Protein AF-A0A8T3LW07-F1 (afdb_monomer_lite)

Structure (mmCIF, N/CA/C/O backbone):
data_AF-A0A8T3LW07-F1
#
_entry.id   AF-A0A8T3LW07-F1
#
loop_
_atom_site.group_PDB
_atom_site.id
_atom_site.type_symbol
_atom_site.label_atom_id
_atom_site.label_alt_id
_atom_site.label_comp_id
_atom_site.label_asym_id
_atom_site.label_entity_id
_atom_site.label_seq_id
_atom_site.pdbx_PDB_ins_code
_atom_site.Cartn_x
_atom_site.Cartn_y
_atom_site.Cartn_z
_atom_site.occupancy
_atom_site.B_iso_or_equiv
_atom_site.auth_seq_id
_atom_site.auth_comp_id
_atom_site.auth_asym_id
_atom_site.auth_atom_id
_atom_site.pdbx_PDB_model_num
ATOM 1 N N . MET A 1 1 ? -45.240 38.304 49.771 1.00 60.75 1 MET A N 1
ATOM 2 C CA . MET A 1 1 ? -44.061 37.416 49.698 1.00 60.75 1 MET A CA 1
ATOM 3 C C . MET A 1 1 ? -44.540 35.996 49.935 1.00 60.75 1 MET A C 1
ATOM 5 O O . MET A 1 1 ? -44.873 35.655 51.060 1.00 60.75 1 MET A O 1
ATOM 9 N N . THR A 1 2 ? -44.695 35.206 48.877 1.00 63.31 2 THR A N 1
ATOM 10 C CA . THR A 1 2 ? -45.031 33.781 48.984 1.00 63.31 2 THR A CA 1
ATOM 11 C C . THR A 1 2 ? -43.765 33.012 49.333 1.00 63.31 2 THR A C 1
ATOM 13 O O . THR A 1 2 ? -42.824 32.961 48.547 1.00 63.31 2 THR A O 1
ATOM 16 N N . ILE A 1 3 ? -43.721 32.472 50.549 1.00 69.00 3 ILE A N 1
ATOM 17 C CA . ILE A 1 3 ? -42.636 31.612 51.020 1.00 69.00 3 ILE A CA 1
ATOM 18 C C . ILE A 1 3 ? -42.817 30.258 50.333 1.00 69.00 3 ILE A C 1
ATOM 20 O O . ILE A 1 3 ? -43.775 29.540 50.613 1.00 69.00 3 ILE A O 1
ATOM 24 N N . HIS A 1 4 ? -41.924 29.930 49.402 1.00 73.69 4 HIS A N 1
ATOM 25 C CA . HIS A 1 4 ? -41.874 28.600 48.805 1.00 73.69 4 HIS A CA 1
ATOM 26 C C . HIS A 1 4 ? -41.314 27.620 49.838 1.00 73.69 4 HIS A C 1
ATOM 28 O O . HIS A 1 4 ? -40.263 27.865 50.432 1.00 73.69 4 HIS A O 1
ATOM 34 N N . THR A 1 5 ? -42.027 26.523 50.084 1.00 75.06 5 THR A N 1
ATOM 35 C CA . THR A 1 5 ? -41.548 25.446 50.952 1.00 75.06 5 THR A CA 1
ATOM 36 C C . THR A 1 5 ? -40.261 24.846 50.377 1.00 75.06 5 THR A C 1
ATOM 38 O O . THR A 1 5 ? -40.187 24.606 49.169 1.00 75.06 5 THR A O 1
ATOM 41 N N . PRO A 1 6 ? -39.233 24.600 51.210 1.00 78.00 6 PRO A N 1
ATOM 42 C CA . PRO A 1 6 ? -37.981 24.031 50.737 1.00 78.00 6 PRO A CA 1
ATOM 43 C C . PRO A 1 6 ? -38.217 22.615 50.206 1.00 78.00 6 PRO A C 1
ATOM 45 O O . PRO A 1 6 ? -38.867 21.789 50.850 1.00 78.00 6 PRO A O 1
ATOM 48 N N . ILE A 1 7 ? -37.681 22.336 49.018 1.00 77.06 7 ILE A N 1
ATOM 49 C CA . ILE A 1 7 ? -37.699 21.002 48.419 1.00 77.06 7 ILE A CA 1
ATOM 50 C C . ILE A 1 7 ? -36.794 20.105 49.269 1.00 77.06 7 ILE A C 1
ATOM 52 O O . ILE A 1 7 ? -35.572 20.212 49.220 1.00 77.06 7 ILE A O 1
ATOM 56 N N . GLY A 1 8 ? -37.395 19.231 50.075 1.00 76.25 8 GLY A N 1
ATOM 57 C CA . GLY A 1 8 ? -36.673 18.203 50.818 1.00 76.25 8 GLY A CA 1
ATOM 58 C C . GLY A 1 8 ? -36.427 16.975 49.944 1.00 76.25 8 GLY A C 1
ATOM 59 O O . GLY A 1 8 ? -37.366 16.420 49.370 1.00 76.25 8 GLY A O 1
ATOM 60 N N . THR A 1 9 ? -35.184 16.510 49.855 1.00 78.75 9 THR A N 1
ATOM 61 C CA . THR A 1 9 ? -34.871 15.218 49.236 1.00 78.75 9 THR A CA 1
ATOM 62 C C . THR A 1 9 ? -35.218 14.099 50.220 1.00 78.75 9 THR A C 1
ATOM 64 O O . THR A 1 9 ? -34.744 14.063 51.354 1.00 78.75 9 THR A O 1
ATOM 67 N N . ARG A 1 10 ? -36.093 13.166 49.822 1.00 74.44 10 ARG A N 1
ATOM 68 C CA . ARG A 1 10 ? -36.322 11.950 50.617 1.00 74.44 10 ARG A CA 1
ATOM 69 C C . ARG A 1 10 ? -35.083 11.069 50.520 1.00 74.44 10 ARG A C 1
ATOM 71 O O . ARG A 1 10 ? -34.754 10.604 49.434 1.00 74.44 10 ARG A O 1
ATOM 78 N N . SER A 1 11 ? -34.473 10.761 51.658 1.00 74.00 11 SER A N 1
ATOM 79 C CA . SER A 1 11 ? -33.411 9.762 51.812 1.00 74.00 11 SER A CA 1
ATOM 80 C C . SER A 1 11 ? -33.958 8.330 51.718 1.00 74.00 11 SER A C 1
ATOM 82 O O . SER A 1 11 ? -33.742 7.490 52.589 1.00 74.00 11 SER A O 1
ATOM 84 N N . ARG A 1 12 ? -34.702 8.019 50.649 1.00 78.12 12 ARG A N 1
ATOM 85 C CA . ARG A 1 12 ? -34.912 6.620 50.271 1.00 78.12 12 ARG A CA 1
ATOM 86 C C . ARG A 1 12 ? -33.601 6.158 49.653 1.00 78.12 12 ARG A C 1
ATOM 88 O O . ARG A 1 12 ? -33.185 6.713 48.642 1.00 78.12 12 ARG A O 1
ATOM 95 N N . GLY A 1 13 ? -32.939 5.203 50.304 1.00 83.25 13 GLY A N 1
ATOM 96 C CA . GLY A 1 13 ? -31.723 4.587 49.778 1.00 83.25 13 GLY A CA 1
ATOM 97 C C . GLY A 1 13 ? -31.902 4.111 48.334 1.00 83.25 13 GLY A C 1
ATOM 98 O O . GLY A 1 13 ? -33.028 3.952 47.851 1.00 83.25 13 GLY A O 1
ATOM 99 N N . LEU A 1 14 ? -30.781 3.906 47.642 1.00 89.50 14 LEU A N 1
ATOM 100 C CA . LEU A 1 14 ? -30.790 3.474 46.248 1.00 89.50 14 LEU A CA 1
ATOM 101 C C . LEU A 1 14 ? -31.603 2.181 46.096 1.00 89.50 14 LEU A C 1
ATOM 103 O O . LEU A 1 14 ? -31.435 1.252 46.891 1.00 89.50 14 LEU A O 1
ATOM 107 N N . PRO A 1 15 ? -32.491 2.100 45.094 1.00 92.75 15 PRO A N 1
ATOM 108 C CA . PRO A 1 15 ? -33.262 0.893 44.889 1.00 92.75 15 PRO A CA 1
ATOM 109 C C . PRO A 1 15 ? -32.323 -0.249 44.455 1.00 92.75 15 PRO A C 1
ATOM 111 O O . PRO A 1 15 ? -31.385 -0.008 43.689 1.00 92.75 15 PRO A O 1
ATOM 114 N N . PRO A 1 16 ? -32.577 -1.500 44.885 1.00 92.88 16 PRO A N 1
ATOM 115 C CA . PRO A 1 16 ? -31.701 -2.637 44.591 1.00 92.88 16 PRO A CA 1
ATOM 116 C C . PRO A 1 16 ? -31.391 -2.833 43.100 1.00 92.88 16 PRO A C 1
ATOM 118 O O . PRO A 1 16 ? -30.278 -3.211 42.748 1.00 92.88 16 PRO A O 1
ATOM 121 N N . TRP A 1 17 ? -32.340 -2.516 42.211 1.00 95.06 17 TRP A N 1
ATOM 122 C CA . TRP A 1 17 ? -32.132 -2.613 40.764 1.00 95.06 17 TRP A CA 1
ATOM 123 C C . TRP A 1 17 ? -31.076 -1.624 40.245 1.00 95.06 17 TRP A C 1
ATOM 125 O O . TRP A 1 17 ? -30.319 -1.969 39.344 1.00 95.06 17 TRP A O 1
ATOM 135 N N . ALA A 1 18 ? -30.985 -0.419 40.821 1.00 94.62 18 ALA A N 1
ATOM 136 C CA . ALA A 1 18 ? -30.017 0.595 40.399 1.00 94.62 18 ALA A CA 1
ATOM 137 C C . ALA A 1 18 ? -28.598 0.212 40.829 1.00 94.62 18 ALA A C 1
ATOM 139 O O . ALA A 1 18 ? -27.644 0.402 40.076 1.00 94.62 18 ALA A O 1
ATOM 140 N N . ILE A 1 19 ? -28.468 -0.394 42.013 1.00 95.88 19 ILE A N 1
ATOM 141 C CA . ILE A 1 19 ? -27.209 -0.989 42.471 1.00 95.88 19 ILE A CA 1
ATOM 142 C C . ILE A 1 19 ? -26.805 -2.125 41.522 1.00 95.88 19 ILE A C 1
ATOM 144 O O . ILE A 1 19 ? -25.678 -2.133 41.032 1.00 95.88 19 ILE A O 1
ATOM 148 N N . GLY A 1 20 ? -27.733 -3.032 41.199 1.00 96.50 20 GLY A N 1
ATOM 149 C CA . GLY A 1 20 ? -27.480 -4.139 40.272 1.00 96.50 20 GLY A CA 1
ATOM 150 C C . GLY A 1 20 ? -27.037 -3.674 38.882 1.00 96.50 20 GLY A C 1
ATOM 151 O O . GLY A 1 20 ? -26.046 -4.175 38.357 1.00 96.50 20 GLY A O 1
ATOM 152 N N . LEU A 1 21 ? -27.712 -2.669 38.317 1.00 97.12 21 LEU A N 1
ATOM 153 C CA . LEU A 1 21 ? -27.349 -2.086 37.023 1.00 97.12 21 LEU A CA 1
ATOM 154 C C . LEU A 1 21 ? -25.961 -1.438 37.055 1.00 97.12 21 LEU A C 1
ATOM 156 O O . LEU A 1 21 ? -25.176 -1.622 36.130 1.00 97.12 21 LEU A O 1
ATOM 160 N N . THR A 1 22 ? -25.633 -0.730 38.136 1.00 96.56 22 THR A N 1
ATOM 161 C CA . THR A 1 22 ? -24.318 -0.096 38.296 1.00 96.56 22 THR A CA 1
ATOM 162 C C . THR A 1 22 ? -23.209 -1.148 38.309 1.00 96.56 22 THR A C 1
ATOM 164 O O . THR A 1 22 ? -22.250 -1.039 37.551 1.00 96.56 22 THR A O 1
ATOM 167 N N . VAL A 1 23 ? -23.368 -2.211 39.104 1.00 97.44 23 VAL A N 1
ATOM 168 C CA . VAL A 1 23 ? -22.408 -3.327 39.154 1.00 97.44 23 VAL A CA 1
ATOM 169 C C . VAL A 1 23 ? -22.264 -3.995 37.786 1.00 97.44 23 VAL A C 1
ATOM 171 O O . VAL A 1 23 ? -21.144 -4.246 37.350 1.00 97.44 23 VAL A O 1
ATOM 174 N N . PHE A 1 24 ? -23.371 -4.231 37.078 1.00 97.00 24 PHE A N 1
ATOM 175 C CA . PHE A 1 24 ? -23.342 -4.813 35.736 1.00 97.00 24 PHE A CA 1
ATOM 176 C C . PHE A 1 24 ? -22.544 -3.957 34.744 1.00 97.00 24 PHE A C 1
ATOM 178 O O . PHE A 1 24 ? -21.689 -4.486 34.038 1.00 97.00 24 PHE A O 1
ATOM 185 N N . VAL A 1 25 ? -22.765 -2.638 34.725 1.00 97.31 25 VAL A N 1
ATOM 186 C CA . VAL A 1 25 ? -22.034 -1.716 33.840 1.00 97.31 25 VAL A CA 1
ATOM 187 C C . VAL A 1 25 ? -20.536 -1.741 34.134 1.00 97.31 25 VAL A C 1
ATOM 189 O O . VAL A 1 25 ? -19.741 -1.823 33.201 1.00 97.31 25 VAL A O 1
ATOM 192 N N . PHE A 1 26 ? -20.137 -1.729 35.408 1.00 96.81 26 PHE A N 1
ATOM 193 C CA . PHE A 1 26 ? -18.720 -1.818 35.771 1.00 96.81 26 PHE A CA 1
ATOM 194 C C . PHE A 1 26 ? -18.095 -3.162 35.392 1.00 96.81 26 PHE A C 1
ATOM 196 O O . PHE A 1 26 ? -16.948 -3.185 34.956 1.00 96.81 26 PHE A O 1
ATOM 203 N N . LEU A 1 27 ? -18.831 -4.268 35.511 1.00 96.69 27 LEU A N 1
ATOM 204 C CA . LEU A 1 27 ? -18.336 -5.582 35.102 1.00 96.69 27 LEU A CA 1
ATOM 205 C C . LEU A 1 27 ? -18.161 -5.672 33.586 1.00 96.69 27 LEU A C 1
ATOM 207 O O . LEU A 1 27 ? -17.086 -6.041 33.124 1.00 96.69 27 LEU A O 1
ATOM 211 N N . VAL A 1 28 ? -19.178 -5.296 32.808 1.00 94.88 28 VAL A N 1
ATOM 212 C CA . VAL A 1 28 ? -19.103 -5.331 31.338 1.00 94.88 28 VAL A CA 1
ATOM 213 C C . VAL A 1 28 ? -18.043 -4.361 30.826 1.00 94.88 28 VAL A C 1
ATOM 215 O O . VAL A 1 28 ? -17.219 -4.741 30.001 1.00 94.88 28 VAL A O 1
ATOM 218 N N . GLY A 1 29 ? -18.022 -3.131 31.346 1.00 93.44 29 GLY A N 1
ATOM 219 C CA . GLY A 1 29 ? -17.018 -2.131 30.990 1.00 93.44 29 GLY A CA 1
ATOM 220 C C . GLY A 1 29 ? -15.604 -2.556 31.383 1.00 93.44 29 GLY A C 1
ATOM 221 O O . GLY A 1 29 ? -14.680 -2.366 30.603 1.00 93.44 29 GLY A O 1
ATOM 222 N N . GLY A 1 30 ? -15.435 -3.182 32.551 1.00 92.44 30 GLY A N 1
ATOM 223 C CA . GLY A 1 30 ? -14.153 -3.717 33.008 1.00 92.44 30 GLY A CA 1
ATOM 224 C C . GLY A 1 30 ? -13.644 -4.858 32.131 1.00 92.44 30 GLY A C 1
ATOM 225 O O . GLY A 1 30 ? -12.479 -4.846 31.748 1.00 92.44 30 GLY A O 1
ATOM 226 N N . VAL A 1 31 ? -14.516 -5.802 31.756 1.00 87.75 31 VAL A N 1
ATOM 227 C CA . VAL A 1 31 ? -14.177 -6.876 30.808 1.00 87.75 31 VAL A CA 1
ATOM 228 C C . VAL A 1 31 ? -13.812 -6.288 29.449 1.00 87.75 31 VAL A C 1
ATOM 230 O O . VAL A 1 31 ? -12.750 -6.603 28.929 1.00 87.75 31 VAL A O 1
ATOM 233 N N . TYR A 1 32 ? -14.637 -5.391 28.903 1.00 81.88 32 TYR A N 1
ATOM 234 C CA . TYR A 1 32 ? -14.372 -4.744 27.618 1.00 81.88 32 TYR A CA 1
ATOM 235 C C . TYR A 1 32 ? -13.034 -3.997 27.623 1.00 81.88 32 TYR A C 1
ATOM 237 O O . TYR A 1 32 ? -12.225 -4.174 26.715 1.00 81.88 32 TYR A O 1
ATOM 245 N N . LEU A 1 33 ? -12.776 -3.193 28.656 1.00 84.19 33 LEU A N 1
ATOM 246 C CA . LEU A 1 33 ? -11.532 -2.444 28.784 1.00 84.19 33 LEU A CA 1
ATOM 247 C C . LEU A 1 33 ? -10.328 -3.382 28.911 1.00 84.19 33 LEU A C 1
ATOM 249 O O . LEU A 1 33 ? -9.330 -3.155 28.239 1.00 84.19 33 LEU A O 1
ATOM 253 N N . ALA A 1 34 ? -10.424 -4.443 29.717 1.00 80.62 34 ALA A N 1
ATOM 254 C CA . ALA A 1 34 ? -9.359 -5.433 29.861 1.00 80.62 34 ALA A CA 1
ATOM 255 C C . ALA A 1 34 ? -9.078 -6.172 28.543 1.00 80.62 34 ALA A C 1
ATOM 257 O O . ALA A 1 34 ? -7.918 -6.321 28.174 1.00 80.62 34 ALA A O 1
ATOM 258 N N . SER A 1 35 ? -10.118 -6.571 27.807 1.00 73.06 35 SER A N 1
ATOM 259 C CA . SER A 1 35 ? -9.981 -7.212 26.495 1.00 73.06 35 SER A CA 1
ATOM 260 C C . SER A 1 35 ? -9.337 -6.295 25.454 1.00 73.06 35 SER A C 1
ATOM 262 O O . SER A 1 35 ? -8.536 -6.764 24.659 1.00 73.06 35 SER A O 1
ATOM 264 N N . ASN A 1 36 ? -9.637 -4.992 25.475 1.00 74.69 36 ASN A N 1
ATOM 265 C CA . ASN A 1 36 ? -9.051 -4.039 24.527 1.00 74.69 36 ASN A CA 1
ATOM 266 C C . ASN A 1 36 ? -7.631 -3.589 24.923 1.00 74.69 36 ASN A C 1
ATOM 268 O O . ASN A 1 36 ? -6.811 -3.346 24.045 1.00 74.69 36 ASN A O 1
ATOM 272 N N . LEU A 1 37 ? -7.307 -3.488 26.221 1.00 76.06 37 LEU A N 1
ATOM 273 C CA . LEU A 1 37 ? -5.951 -3.139 26.681 1.00 76.06 37 LEU A CA 1
ATOM 274 C C . LEU A 1 37 ? -4.956 -4.299 26.570 1.00 76.06 37 LEU A C 1
ATOM 276 O O . LEU A 1 37 ? -3.757 -4.049 26.482 1.00 76.06 37 LEU A O 1
ATOM 280 N N . ALA A 1 38 ? -5.425 -5.548 26.602 1.00 66.44 38 ALA A N 1
ATOM 281 C CA . ALA A 1 38 ? -4.563 -6.725 26.530 1.00 66.44 38 ALA A CA 1
ATOM 282 C C . ALA A 1 38 ? -3.958 -6.973 25.133 1.00 66.44 38 ALA A C 1
ATOM 284 O O . ALA A 1 38 ? -3.147 -7.878 24.991 1.00 66.44 38 ALA A O 1
ATOM 285 N N . GLY A 1 39 ? -4.309 -6.180 24.111 1.00 52.59 39 GLY A N 1
ATOM 286 C CA . GLY A 1 39 ? -3.639 -6.196 22.802 1.00 52.59 39 GLY A CA 1
ATOM 287 C C . GLY A 1 39 ? -3.898 -7.433 21.934 1.00 52.59 39 GLY A C 1
ATOM 288 O O . GLY A 1 39 ? -3.442 -7.482 20.798 1.00 52.59 39 GLY A O 1
ATOM 289 N N . GLU A 1 40 ? -4.668 -8.404 22.416 1.00 53.44 40 GLU A N 1
ATOM 290 C CA . GLU A 1 40 ? -5.052 -9.596 21.667 1.00 53.44 40 GLU A CA 1
ATOM 291 C C . GLU A 1 40 ? -6.541 -9.505 21.333 1.00 53.44 40 GLU A C 1
ATOM 293 O O . GLU A 1 40 ? -7.400 -10.008 22.058 1.00 53.44 40 GLU A O 1
ATOM 298 N N . ASN A 1 41 ? -6.873 -8.841 20.223 1.00 56.19 41 ASN A N 1
ATOM 299 C CA . ASN A 1 41 ? -8.177 -9.071 19.613 1.00 56.19 41 ASN A CA 1
ATOM 300 C C . ASN A 1 41 ? -8.213 -10.543 19.179 1.00 56.19 41 ASN A C 1
ATOM 302 O O . ASN A 1 41 ? -7.392 -10.929 18.341 1.00 56.19 41 ASN A O 1
ATOM 306 N N . PRO A 1 42 ? -9.117 -11.390 19.713 1.00 50.97 42 PRO A N 1
ATOM 307 C CA . PRO A 1 42 ? -9.271 -12.723 19.165 1.00 50.97 42 PRO A CA 1
ATOM 308 C C . PRO A 1 42 ? -9.675 -12.550 17.705 1.00 50.97 42 PRO A C 1
ATOM 310 O O . PRO A 1 42 ? -10.641 -11.840 17.411 1.00 50.97 42 PRO A O 1
ATOM 313 N N . ALA A 1 43 ? -8.917 -13.164 16.796 1.00 54.06 43 ALA A N 1
ATOM 314 C CA . ALA A 1 43 ? -9.283 -13.194 15.392 1.00 54.06 43 ALA A CA 1
ATOM 315 C C . ALA A 1 43 ? -10.754 -13.612 15.310 1.00 54.06 43 ALA A C 1
ATOM 317 O O . ALA A 1 43 ? -11.149 -14.616 15.913 1.00 54.06 43 ALA A O 1
ATOM 318 N N . PHE A 1 44 ? -11.575 -12.817 14.621 1.00 53.03 44 PHE A N 1
ATOM 319 C CA . PHE A 1 44 ? -12.931 -13.226 14.301 1.00 53.03 44 PHE A CA 1
ATOM 320 C C . PHE A 1 44 ? -12.821 -14.573 13.591 1.00 53.03 44 PHE A C 1
ATOM 322 O O . PHE A 1 44 ? -12.390 -14.646 12.443 1.00 53.03 44 PHE A O 1
ATOM 329 N N . ALA A 1 45 ? -13.150 -15.649 14.305 1.00 47.12 45 ALA A N 1
ATOM 330 C CA . ALA A 1 45 ? -13.151 -16.990 13.762 1.00 47.12 45 ALA A CA 1
ATOM 331 C C . ALA A 1 45 ? -14.334 -17.085 12.798 1.00 47.12 45 ALA A C 1
ATOM 333 O O . ALA A 1 45 ? -15.425 -17.526 13.160 1.00 47.12 45 ALA A O 1
ATOM 334 N N . ILE A 1 46 ? -14.130 -16.617 11.568 1.00 55.50 46 ILE A N 1
ATOM 335 C CA . ILE A 1 46 ? -14.961 -17.008 10.439 1.00 55.50 46 ILE A CA 1
ATOM 336 C C . ILE A 1 46 ? -14.780 -18.526 10.326 1.00 55.50 46 ILE A C 1
ATOM 338 O O . ILE A 1 46 ? -13.642 -18.981 10.190 1.00 55.50 46 ILE A O 1
ATOM 342 N N . PRO A 1 47 ? -15.847 -19.339 10.421 1.00 41.62 47 PRO A N 1
ATOM 343 C CA . PRO A 1 47 ? -15.734 -20.778 10.226 1.00 41.62 47 PRO A CA 1
ATOM 344 C C . PRO A 1 47 ? -15.163 -21.042 8.824 1.00 41.62 47 PRO A C 1
ATOM 346 O O . PRO A 1 47 ? -15.853 -20.838 7.830 1.00 41.62 47 PRO A O 1
ATOM 349 N N . GLY A 1 48 ? -13.886 -21.433 8.751 1.00 55.16 48 GLY A N 1
ATOM 350 C CA . GLY A 1 48 ? -13.141 -21.612 7.497 1.00 55.16 48 GLY A CA 1
ATOM 351 C C . GLY A 1 48 ? -11.927 -20.692 7.305 1.00 55.16 48 GLY A C 1
ATOM 352 O O . GLY A 1 48 ? -11.154 -20.933 6.385 1.00 55.16 48 GLY A O 1
ATOM 353 N N . ALA A 1 49 ? -11.711 -19.690 8.163 1.00 54.59 49 ALA A N 1
ATOM 354 C CA . ALA A 1 49 ? -10.465 -18.926 8.183 1.00 54.59 49 ALA A CA 1
ATOM 355 C C . ALA A 1 49 ? -9.405 -19.691 8.990 1.00 54.59 49 ALA A C 1
ATOM 357 O O . ALA A 1 49 ? -9.543 -19.896 10.198 1.00 54.59 49 ALA A O 1
ATOM 358 N N . SER A 1 50 ? -8.373 -20.162 8.296 1.00 50.59 50 SER A N 1
ATOM 359 C CA . SER A 1 50 ? -7.196 -20.796 8.886 1.00 50.59 50 SER A CA 1
ATOM 360 C C . SER A 1 50 ? -6.506 -19.863 9.891 1.00 50.59 50 SER A C 1
ATOM 362 O O . S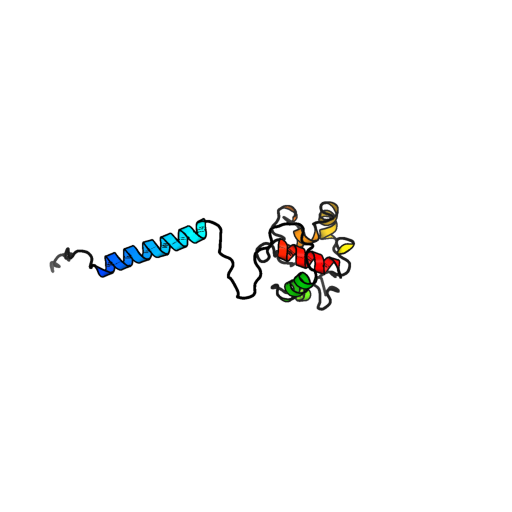ER A 1 50 ? -6.533 -18.645 9.743 1.00 50.59 50 SER A O 1
ATOM 364 N N . ALA A 1 51 ? -5.910 -20.467 10.923 1.00 49.00 51 ALA A N 1
ATOM 365 C CA . ALA A 1 51 ? -5.168 -19.822 12.008 1.00 49.00 51 ALA A CA 1
ATOM 366 C C . ALA A 1 51 ? -4.139 -18.774 11.525 1.00 49.00 51 ALA A C 1
ATOM 368 O O . ALA A 1 51 ? -3.644 -18.899 10.402 1.00 49.00 51 ALA A O 1
ATOM 369 N N . PRO A 1 52 ? -3.749 -17.797 12.374 1.00 46.09 52 PRO A N 1
ATOM 370 C CA . PRO A 1 52 ? -2.657 -16.893 12.044 1.00 46.09 52 PRO A CA 1
ATOM 371 C C . PRO A 1 52 ? -1.385 -17.725 11.890 1.00 46.09 52 PRO A C 1
ATOM 373 O O . PRO A 1 52 ? -0.940 -18.409 12.816 1.00 46.09 52 PRO A O 1
ATOM 376 N N . VAL A 1 53 ? -0.844 -17.714 10.679 1.00 49.44 53 VAL A N 1
ATOM 377 C CA . VAL A 1 53 ? 0.436 -18.337 10.383 1.00 49.44 53 VAL A CA 1
ATOM 378 C C . VAL A 1 53 ? 1.490 -17.444 11.021 1.00 49.44 53 VAL A C 1
ATOM 380 O O . VAL A 1 53 ? 1.536 -16.245 10.767 1.00 49.44 53 VAL A O 1
ATOM 383 N N . ALA A 1 54 ? 2.294 -18.030 11.905 1.00 43.47 54 ALA A N 1
ATOM 384 C CA . ALA A 1 54 ? 3.464 -17.375 12.460 1.00 43.47 54 ALA A CA 1
ATOM 385 C C . ALA A 1 54 ? 4.323 -16.796 11.325 1.00 43.47 54 ALA A C 1
ATOM 387 O O . ALA A 1 54 ? 4.539 -17.481 10.325 1.00 43.47 54 ALA A O 1
ATOM 388 N N . SER A 1 55 ? 4.819 -15.568 11.506 1.00 50.28 55 SER A N 1
ATOM 389 C CA . SER A 1 55 ? 5.789 -14.898 10.637 1.00 50.28 55 SER A CA 1
ATOM 390 C C . SER A 1 55 ? 7.019 -15.787 10.455 1.00 50.28 55 SER A C 1
ATOM 392 O O . SER A 1 55 ? 7.946 -15.807 11.262 1.00 50.28 55 SER A O 1
ATOM 394 N N . GLY A 1 56 ? 6.976 -16.606 9.417 1.00 39.44 56 GLY A N 1
ATOM 395 C CA . GLY A 1 56 ? 7.954 -17.635 9.136 1.00 39.44 56 GLY A CA 1
ATOM 396 C C . GLY A 1 56 ? 8.007 -17.847 7.642 1.00 39.44 56 GLY A C 1
ATOM 397 O O . GLY A 1 56 ? 7.492 -18.849 7.170 1.00 39.44 56 GLY A O 1
ATOM 398 N N . GLY A 1 57 ? 8.595 -16.885 6.924 1.00 48.28 57 GLY A N 1
ATOM 399 C CA . GLY A 1 57 ? 9.102 -17.052 5.558 1.00 48.28 57 GLY A CA 1
ATOM 400 C C . GLY A 1 57 ? 8.165 -17.750 4.573 1.00 48.28 57 GLY A C 1
ATOM 401 O O . GLY A 1 57 ? 8.645 -18.476 3.707 1.00 48.28 57 GLY A O 1
ATOM 402 N N . VAL A 1 58 ? 6.848 -17.588 4.724 1.00 58.06 58 VAL A N 1
ATOM 403 C CA . VAL A 1 58 ? 5.908 -18.012 3.693 1.00 58.06 58 VAL A CA 1
ATOM 404 C C . VAL A 1 58 ? 5.979 -16.931 2.634 1.00 58.06 58 VAL A C 1
ATOM 406 O O . VAL A 1 58 ? 5.588 -15.794 2.879 1.00 58.06 58 VAL A O 1
ATOM 409 N N . GLU A 1 59 ? 6.570 -17.289 1.501 1.00 74.69 59 GLU A N 1
ATOM 410 C CA . GLU A 1 59 ? 6.579 -16.467 0.299 1.00 74.69 59 GLU A CA 1
ATOM 411 C C . GLU A 1 59 ? 5.155 -15.974 0.023 1.00 74.69 59 GLU A C 1
ATOM 413 O O . GLU A 1 59 ? 4.204 -16.761 0.038 1.00 74.69 59 GLU A O 1
ATOM 418 N N . ALA A 1 60 ? 5.001 -14.659 -0.124 1.00 87.25 60 ALA A N 1
ATOM 419 C CA . ALA A 1 60 ? 3.694 -14.047 -0.268 1.00 87.25 60 ALA A CA 1
ATOM 420 C C . ALA A 1 60 ? 3.027 -14.531 -1.568 1.00 87.25 60 ALA A C 1
ATOM 422 O O . ALA A 1 60 ? 3.635 -14.505 -2.637 1.00 87.25 60 ALA A O 1
ATOM 423 N N . ASP A 1 61 ? 1.783 -15.005 -1.470 1.00 89.69 61 ASP A N 1
ATOM 424 C CA . ASP A 1 61 ? 1.061 -15.588 -2.603 1.00 89.69 61 ASP A CA 1
ATOM 425 C C . ASP A 1 61 ? 0.492 -14.477 -3.513 1.00 89.69 61 ASP A C 1
ATOM 427 O O . ASP A 1 61 ? -0.385 -13.720 -3.073 1.00 89.69 61 ASP A O 1
ATOM 431 N N . PRO A 1 62 ? 0.924 -14.372 -4.787 1.00 91.69 62 PRO A N 1
ATOM 432 C CA . PRO A 1 62 ? 0.425 -13.351 -5.706 1.00 91.69 62 PRO A CA 1
ATOM 433 C C . PRO A 1 62 ? -1.081 -13.471 -5.985 1.00 91.69 62 PRO A C 1
ATOM 435 O O . PRO A 1 62 ? -1.720 -12.460 -6.271 1.00 91.69 62 PRO A O 1
ATOM 438 N N . ALA A 1 63 ? -1.694 -14.652 -5.846 1.00 94.62 63 ALA A N 1
ATOM 439 C CA . ALA A 1 63 ? -3.145 -14.795 -6.003 1.00 94.62 63 ALA A CA 1
ATOM 440 C C . ALA A 1 63 ? -3.921 -14.081 -4.881 1.00 94.62 63 ALA A C 1
ATOM 442 O O . ALA A 1 63 ? -5.015 -13.556 -5.098 1.00 94.6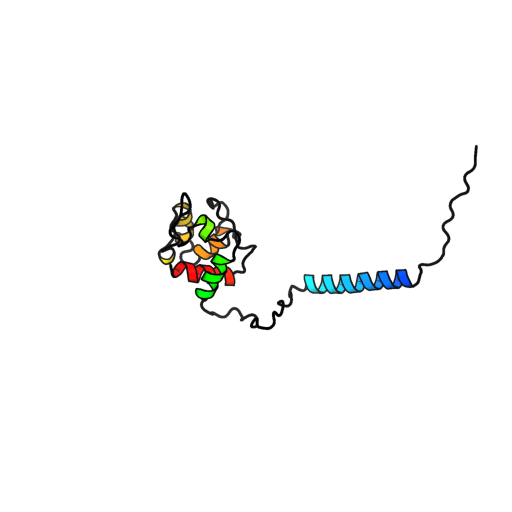2 63 ALA A O 1
ATOM 443 N N . VAL A 1 64 ? -3.346 -14.021 -3.674 1.00 94.94 64 VAL A N 1
ATOM 444 C CA . VAL A 1 64 ? -3.903 -13.232 -2.565 1.00 94.94 64 VAL A CA 1
ATOM 445 C C . VAL A 1 64 ? -3.762 -11.740 -2.868 1.00 94.94 64 VAL A C 1
ATOM 447 O O . VAL A 1 64 ? -4.717 -10.986 -2.673 1.00 94.94 64 VAL A O 1
ATOM 450 N N . GLY A 1 65 ? -2.611 -11.324 -3.402 1.00 95.88 65 GLY A N 1
ATOM 451 C CA . GLY A 1 65 ? -2.372 -9.952 -3.848 1.00 95.88 65 GLY A CA 1
ATOM 452 C C . GLY A 1 65 ? -3.368 -9.475 -4.902 1.00 95.88 65 GLY A C 1
ATOM 453 O O . GLY A 1 65 ? -3.951 -8.403 -4.744 1.00 95.88 65 GLY A O 1
ATOM 454 N N . GLU A 1 66 ? -3.632 -10.292 -5.925 1.00 95.81 66 GLU A N 1
ATOM 455 C CA . GLU A 1 66 ? -4.620 -10.007 -6.977 1.00 95.81 66 GLU A CA 1
ATOM 456 C C . GLU A 1 66 ? -6.021 -9.760 -6.391 1.00 95.81 66 GLU A C 1
ATOM 458 O O . GLU A 1 66 ? -6.717 -8.801 -6.739 1.00 95.81 66 GLU A O 1
ATOM 463 N N . ALA A 1 67 ? -6.437 -10.596 -5.439 1.00 96.25 67 ALA A N 1
ATOM 464 C CA . ALA A 1 67 ? -7.724 -10.426 -4.778 1.00 96.25 67 ALA A CA 1
ATOM 465 C C . ALA A 1 67 ? -7.769 -9.144 -3.930 1.00 96.25 67 ALA A C 1
ATOM 467 O O . ALA A 1 67 ? -8.814 -8.488 -3.869 1.00 96.25 67 ALA A O 1
ATOM 468 N N . LEU A 1 68 ? -6.667 -8.783 -3.267 1.00 96.25 68 LEU A N 1
ATOM 469 C CA . LEU A 1 68 ? -6.575 -7.583 -2.435 1.00 96.25 68 LEU A CA 1
ATOM 470 C C . LEU A 1 68 ? -6.626 -6.304 -3.274 1.00 96.25 68 LEU A C 1
ATOM 472 O O . LEU A 1 68 ? -7.419 -5.421 -2.952 1.00 96.25 68 LEU A O 1
ATOM 476 N N . VAL A 1 69 ? -5.888 -6.211 -4.386 1.00 95.38 69 VAL A N 1
ATOM 477 C CA . VAL A 1 69 ? -5.922 -5.012 -5.256 1.00 95.38 69 VAL A CA 1
ATOM 478 C C . VAL A 1 69 ? -7.320 -4.721 -5.814 1.00 95.38 69 VAL A C 1
ATOM 480 O O . VAL A 1 69 ? -7.661 -3.561 -6.058 1.00 95.38 69 VAL A O 1
ATOM 483 N N . ALA A 1 70 ? -8.155 -5.755 -5.969 1.00 92.75 70 ALA A N 1
ATOM 484 C CA . ALA A 1 70 ? -9.550 -5.632 -6.386 1.00 92.75 70 ALA A CA 1
ATOM 485 C C . ALA A 1 70 ? -10.509 -5.237 -5.245 1.00 92.75 70 ALA A C 1
ATOM 487 O O . ALA A 1 70 ? -11.593 -4.718 -5.511 1.00 92.75 70 ALA A O 1
ATOM 488 N N . GLN A 1 71 ? -10.153 -5.481 -3.983 1.00 92.94 71 GLN A N 1
ATOM 489 C CA . GLN A 1 71 ? -11.016 -5.223 -2.821 1.00 92.94 71 GLN A CA 1
ATOM 490 C C . GLN A 1 71 ? -10.700 -3.900 -2.120 1.00 92.94 71 GLN A C 1
ATOM 492 O O . GLN A 1 71 ? -11.613 -3.266 -1.583 1.00 92.94 71 GLN A O 1
ATOM 497 N N . THR A 1 72 ? -9.438 -3.473 -2.149 1.00 92.31 72 THR A N 1
ATOM 498 C CA . THR A 1 72 ? -8.959 -2.232 -1.531 1.00 92.31 72 THR A CA 1
ATOM 499 C C . THR A 1 72 ? -9.733 -1.013 -2.037 1.00 92.31 72 THR A C 1
ATOM 501 O O . THR A 1 72 ? -10.154 -0.961 -3.194 1.00 92.31 72 THR A O 1
ATOM 504 N N . GLN A 1 73 ? -9.951 -0.028 -1.161 1.00 90.81 73 GLN A N 1
ATOM 505 C CA . GLN A 1 73 ? -10.650 1.212 -1.492 1.00 90.81 73 GLN A CA 1
ATOM 506 C C . GLN A 1 73 ? -9.748 2.431 -1.235 1.00 90.81 73 GLN A C 1
ATOM 508 O O . GLN A 1 73 ? -9.327 2.640 -0.100 1.00 90.81 73 GLN A O 1
ATOM 513 N N . PRO A 1 74 ? -9.478 3.265 -2.258 1.00 92.62 74 PRO A N 1
ATOM 514 C CA . PRO A 1 74 ? -9.854 3.083 -3.664 1.00 92.62 74 PRO A CA 1
ATOM 515 C C . PRO A 1 74 ? -9.147 1.875 -4.304 1.00 92.62 74 PRO A C 1
ATOM 517 O O . PRO A 1 74 ? -8.027 1.534 -3.928 1.00 92.62 74 PRO A O 1
ATOM 520 N N . GLN A 1 75 ? -9.799 1.244 -5.285 1.00 94.44 75 GLN A N 1
ATOM 521 C CA . GLN A 1 75 ? -9.214 0.116 -6.022 1.00 94.44 75 GLN A CA 1
ATOM 522 C C . GLN A 1 75 ? -7.972 0.578 -6.783 1.00 94.44 75 GLN A C 1
ATOM 524 O O . GLN A 1 75 ? -8.010 1.624 -7.437 1.00 94.44 75 GLN A O 1
ATOM 529 N N . CYS A 1 76 ? -6.899 -0.214 -6.772 1.00 96.44 76 CYS A N 1
ATOM 530 C CA . CYS A 1 76 ? -5.640 0.143 -7.436 1.00 96.44 76 CYS A CA 1
ATOM 531 C C . CYS A 1 76 ? -5.855 0.435 -8.933 1.00 96.44 76 CYS A C 1
ATOM 533 O O . CYS A 1 76 ? -5.349 1.423 -9.466 1.00 96.44 76 CYS A O 1
ATOM 535 N N . SER A 1 77 ? -6.694 -0.369 -9.590 1.00 96.31 77 SER A N 1
ATOM 536 C CA . SER A 1 77 ? -7.047 -0.228 -11.007 1.00 96.31 77 SER A CA 1
ATOM 537 C C . SER A 1 77 ? -7.851 1.035 -11.335 1.00 96.31 77 SER A C 1
ATOM 539 O O . SER A 1 77 ? -7.844 1.488 -12.478 1.00 96.31 77 SER A O 1
ATOM 541 N N . SER A 1 78 ? -8.509 1.660 -10.352 1.00 95.50 78 SER A N 1
ATOM 542 C CA . SER A 1 78 ? -9.262 2.903 -10.583 1.00 95.50 78 SER A CA 1
ATOM 543 C C . SER A 1 78 ? -8.354 4.079 -10.954 1.00 95.50 78 SER A C 1
ATOM 545 O O . SER A 1 78 ? -8.775 4.963 -11.703 1.00 95.50 78 SER A O 1
ATOM 547 N N . CYS A 1 79 ? -7.103 4.053 -10.480 1.00 96.50 79 CYS A N 1
ATOM 548 C CA . CYS A 1 79 ? -6.070 5.027 -10.811 1.00 96.50 79 CYS A CA 1
ATOM 549 C C . CYS A 1 79 ? -5.052 4.460 -11.801 1.00 96.50 79 CYS A C 1
ATOM 551 O O . CYS A 1 79 ? -4.698 5.158 -12.736 1.00 96.50 79 CYS A O 1
ATOM 553 N N . HIS A 1 80 ? -4.618 3.206 -11.659 1.00 96.44 80 HIS A N 1
ATOM 554 C CA . HIS A 1 80 ? -3.568 2.613 -12.500 1.00 96.44 80 HIS A CA 1
ATOM 555 C C . HIS A 1 80 ? -4.085 1.923 -13.774 1.00 96.44 80 HIS A C 1
ATOM 557 O O . HIS A 1 80 ? -3.309 1.314 -14.505 1.00 96.44 80 HIS A O 1
ATOM 563 N N . GLY A 1 81 ? -5.378 2.048 -14.077 1.00 96.50 81 GLY A N 1
ATOM 564 C CA . GLY A 1 81 ? -6.019 1.426 -15.233 1.00 96.50 81 GLY A CA 1
ATOM 565 C C . GLY A 1 81 ? -6.499 0.003 -14.942 1.00 96.50 81 GLY A C 1
ATOM 566 O O . GLY A 1 81 ? -5.981 -0.674 -14.054 1.00 96.50 81 GLY A O 1
ATOM 567 N N . ALA A 1 82 ? -7.499 -0.453 -15.703 1.00 95.31 82 ALA A N 1
ATOM 568 C CA . ALA A 1 82 ? -8.130 -1.764 -15.512 1.00 95.31 82 ALA A CA 1
ATOM 569 C C . ALA A 1 82 ? -7.125 -2.927 -15.585 1.00 95.31 82 ALA A C 1
ATOM 571 O O . ALA A 1 82 ? -7.213 -3.852 -14.786 1.00 95.31 82 ALA A O 1
ATOM 572 N N . ASP A 1 83 ? -6.150 -2.810 -16.490 1.00 95.25 83 ASP A N 1
ATOM 573 C CA . ASP A 1 83 ? -5.095 -3.799 -16.729 1.00 95.25 83 ASP A CA 1
ATOM 574 C C . ASP A 1 83 ? -3.730 -3.331 -16.187 1.00 95.25 83 ASP A C 1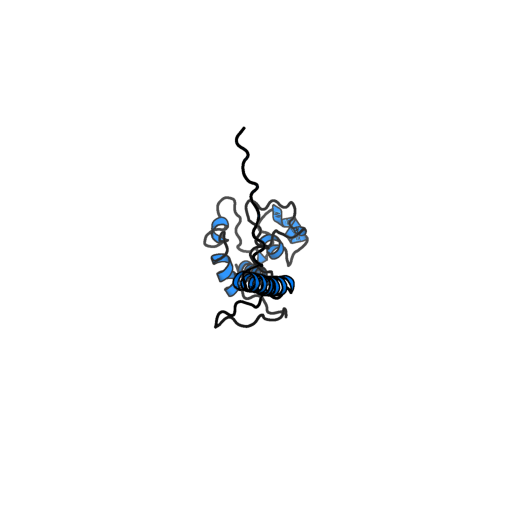
ATOM 576 O O . ASP A 1 83 ? -2.683 -3.783 -16.640 1.00 95.25 83 ASP A O 1
ATOM 580 N N . PHE A 1 84 ? -3.725 -2.357 -15.269 1.00 96.69 84 PHE A N 1
ATOM 581 C CA . PHE A 1 84 ? -2.521 -1.781 -14.656 1.00 96.69 84 PHE A CA 1
ATOM 582 C C . PHE A 1 84 ? -1.514 -1.130 -15.623 1.00 96.69 84 PHE A C 1
ATOM 584 O O . PHE A 1 84 ? -0.388 -0.818 -15.239 1.00 96.69 84 PHE A O 1
ATOM 591 N N . THR A 1 85 ? -1.920 -0.850 -16.863 1.00 96.38 85 THR A N 1
ATOM 592 C CA . THR A 1 85 ? -1.096 -0.188 -17.891 1.00 96.38 85 THR A CA 1
ATOM 593 C C . THR A 1 85 ? -0.917 1.320 -17.669 1.00 96.38 85 THR A C 1
ATOM 595 O O . THR A 1 85 ? -0.290 1.994 -18.486 1.00 96.38 85 THR A O 1
ATOM 598 N N . GLY A 1 86 ? -1.500 1.875 -16.606 1.00 94.69 86 GLY A N 1
ATOM 599 C CA . GLY A 1 86 ? -1.567 3.309 -16.336 1.00 94.69 86 GLY A CA 1
ATOM 600 C C . GLY A 1 86 ? -2.727 3.994 -17.062 1.00 94.69 86 GLY A C 1
ATOM 601 O O . GLY A 1 86 ? -3.291 3.471 -18.027 1.00 94.69 86 GLY A O 1
ATOM 602 N N . GLN A 1 87 ? -3.096 5.187 -16.593 1.00 94.69 87 GLN A N 1
ATOM 603 C CA . GLN A 1 87 ? -4.087 6.051 -17.242 1.00 94.69 87 GLN A CA 1
ATOM 604 C C . GLN A 1 87 ? -3.891 7.517 -16.842 1.00 94.69 87 GLN A C 1
ATOM 606 O O . GLN A 1 87 ? -3.623 7.835 -15.686 1.00 94.69 87 GLN A O 1
ATOM 611 N N . ALA A 1 88 ? -4.102 8.432 -17.791 1.00 90.19 88 ALA A N 1
ATOM 612 C CA . ALA A 1 88 ? -3.953 9.872 -17.571 1.00 90.19 88 ALA A CA 1
ATOM 613 C C . ALA A 1 88 ? -2.609 10.226 -16.892 1.00 90.19 88 ALA A C 1
ATOM 615 O O . ALA A 1 88 ? -1.558 10.010 -17.486 1.00 90.19 88 ALA A O 1
ATOM 616 N N . SER A 1 89 ? -2.643 10.785 -15.680 1.00 89.88 89 SER A N 1
ATOM 617 C CA . SER A 1 89 ? -1.465 11.159 -14.886 1.00 89.88 89 SER A CA 1
ATOM 618 C C . SER A 1 89 ? -0.948 10.047 -13.968 1.00 89.88 89 SER A C 1
AT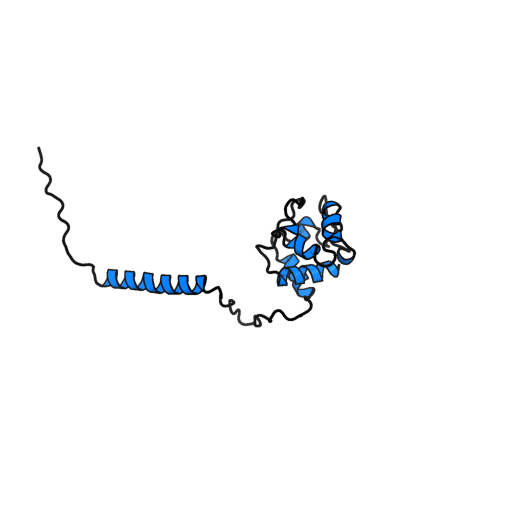OM 620 O O . SER A 1 89 ? 0.020 10.269 -13.247 1.00 89.88 89 SER A O 1
ATOM 622 N N . PHE A 1 90 ? -1.589 8.879 -13.954 1.00 93.62 90 PHE A N 1
ATOM 623 C CA . PHE A 1 90 ? -1.206 7.758 -13.102 1.00 93.62 90 PHE A CA 1
ATOM 624 C C . PHE A 1 90 ? -0.344 6.759 -13.886 1.00 93.62 90 PHE A C 1
ATOM 626 O O . PHE A 1 90 ? -0.741 6.337 -14.980 1.00 93.62 90 PHE A O 1
ATOM 633 N N . PRO A 1 91 ? 0.826 6.372 -13.348 1.00 93.75 91 PRO A N 1
ATOM 634 C CA . PRO A 1 91 ? 1.778 5.527 -14.057 1.00 93.75 91 PRO A CA 1
ATOM 635 C C . PRO A 1 91 ? 1.281 4.083 -14.207 1.00 93.75 91 PRO A C 1
ATOM 637 O O . PRO A 1 91 ? 0.420 3.618 -13.457 1.00 93.75 91 PRO A O 1
ATOM 640 N N . SER A 1 92 ? 1.865 3.373 -15.174 1.00 95.50 92 SER A N 1
ATOM 641 C CA . SER A 1 92 ? 1.749 1.916 -15.316 1.00 95.50 92 SER A CA 1
ATOM 642 C C . SER A 1 92 ? 2.363 1.208 -14.114 1.00 95.50 92 SER A C 1
ATOM 644 O O . SER A 1 92 ? 3.404 1.650 -13.647 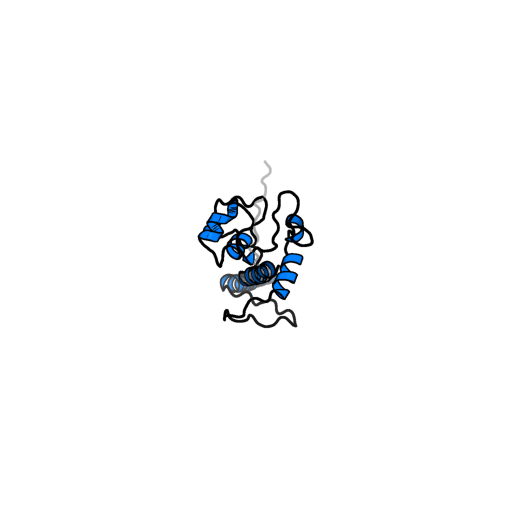1.00 95.50 92 SER A O 1
ATOM 646 N N . LEU A 1 93 ? 1.769 0.105 -13.657 1.00 95.69 93 LEU A N 1
ATOM 647 C CA . LEU A 1 93 ? 2.385 -0.801 -12.678 1.00 95.69 93 LEU A CA 1
ATOM 648 C C . LEU A 1 93 ? 3.050 -2.019 -13.335 1.00 95.69 93 LEU A C 1
ATOM 650 O O . LEU A 1 93 ? 3.661 -2.816 -12.635 1.00 95.69 93 LEU A O 1
ATOM 654 N N . LEU A 1 94 ? 2.950 -2.176 -14.658 1.00 94.81 94 LEU A N 1
ATOM 655 C CA . LEU A 1 94 ? 3.676 -3.233 -15.366 1.00 94.81 94 LEU A CA 1
ATOM 656 C C . LEU A 1 94 ? 5.189 -3.014 -15.259 1.00 94.81 94 LEU A C 1
ATOM 658 O O . LEU A 1 94 ? 5.656 -1.892 -15.482 1.00 94.81 94 LEU A O 1
ATOM 662 N N . GLY A 1 95 ? 5.944 -4.075 -14.964 1.00 92.56 95 GLY A N 1
ATOM 663 C CA . GLY A 1 95 ? 7.406 -4.020 -14.894 1.00 92.56 95 GLY A CA 1
ATOM 664 C C . GLY A 1 95 ? 7.966 -3.340 -13.642 1.00 92.56 95 GLY A C 1
ATOM 665 O O . GLY A 1 95 ? 9.161 -3.065 -13.588 1.00 92.56 95 GLY A O 1
ATOM 666 N N . VAL A 1 96 ? 7.155 -3.098 -12.604 1.00 94.56 96 VAL A N 1
ATOM 667 C CA . VAL A 1 96 ? 7.653 -2.559 -11.318 1.00 94.56 96 VAL A CA 1
ATOM 668 C C . VAL A 1 96 ? 8.655 -3.491 -10.627 1.00 94.56 96 VAL A C 1
ATOM 670 O O . VAL A 1 96 ? 9.383 -3.061 -9.738 1.00 94.56 96 VAL A O 1
ATOM 673 N N . ALA A 1 97 ? 8.742 -4.758 -11.043 1.00 94.12 97 ALA A N 1
ATOM 674 C CA . ALA A 1 97 ? 9.801 -5.669 -10.612 1.00 94.12 97 ALA A CA 1
ATOM 675 C C . ALA A 1 97 ? 11.210 -5.193 -11.012 1.00 94.12 97 ALA A C 1
ATOM 677 O O . ALA A 1 97 ? 12.166 -5.481 -10.293 1.00 94.12 97 ALA A O 1
ATOM 678 N N . ASP A 1 98 ? 11.335 -4.448 -12.114 1.00 93.56 98 ASP A N 1
ATOM 679 C CA . ASP A 1 98 ? 12.614 -3.932 -12.616 1.00 93.56 98 ASP A CA 1
ATOM 680 C C . ASP A 1 98 ? 13.014 -2.595 -11.961 1.00 93.56 98 ASP A C 1
ATOM 682 O O . ASP A 1 98 ? 14.132 -2.113 -12.159 1.00 93.56 98 ASP A O 1
ATOM 686 N N . GLY A 1 99 ? 12.115 -1.992 -11.175 1.00 92.31 99 GLY A N 1
ATOM 687 C CA . GLY A 1 99 ? 12.350 -0.758 -10.429 1.00 92.31 99 GLY A CA 1
ATOM 688 C C . GLY A 1 99 ? 11.201 0.254 -10.516 1.00 92.31 99 GLY A C 1
ATOM 689 O O . GLY A 1 99 ? 10.140 -0.032 -11.081 1.00 92.31 99 GLY A O 1
ATOM 690 N N . PRO A 1 100 ? 11.386 1.458 -9.942 1.00 92.50 100 PRO A N 1
ATOM 691 C CA . PRO A 1 100 ? 10.352 2.481 -9.926 1.00 92.50 100 PRO A CA 1
ATOM 692 C C . PRO A 1 100 ? 9.994 2.986 -11.326 1.00 92.50 100 PRO A C 1
ATOM 694 O O . PRO A 1 100 ? 10.844 3.391 -12.116 1.00 92.50 100 PRO A O 1
ATOM 697 N N . VAL A 1 101 ? 8.695 3.018 -11.601 1.00 87.56 101 VAL A N 1
ATOM 698 C CA . VAL A 1 101 ? 8.090 3.444 -12.878 1.00 87.56 101 VAL A CA 1
ATOM 699 C C . VAL A 1 101 ? 7.843 4.953 -12.968 1.00 87.56 101 VAL A C 1
ATOM 701 O O . VAL A 1 101 ? 7.495 5.466 -14.031 1.00 87.56 101 VAL A O 1
ATOM 704 N N . SER A 1 102 ? 8.005 5.677 -11.859 1.00 87.81 102 SER A N 1
ATOM 705 C CA . SER A 1 102 ? 7.820 7.123 -11.780 1.00 87.81 102 SER A CA 1
ATOM 706 C C . SER A 1 102 ? 9.086 7.822 -11.285 1.00 87.81 102 SER A C 1
ATOM 708 O O . SER A 1 102 ? 9.878 7.268 -10.523 1.00 87.81 102 SER A O 1
ATOM 710 N N . GLU A 1 103 ? 9.296 9.055 -11.748 1.00 88.44 103 GLU A N 1
ATOM 711 C CA . GLU A 1 103 ? 10.506 9.835 -11.451 1.00 88.44 103 GLU A CA 1
ATOM 712 C C . GLU A 1 103 ? 10.625 10.175 -9.956 1.00 88.44 103 GLU A C 1
ATOM 714 O O . GLU A 1 103 ? 11.704 10.083 -9.381 1.00 88.44 103 GLU A O 1
ATOM 719 N N . ASN A 1 104 ? 9.503 10.467 -9.294 1.00 88.44 104 ASN A N 1
ATOM 720 C CA . ASN A 1 104 ? 9.443 10.794 -7.865 1.00 88.44 104 ASN A CA 1
ATOM 721 C C . ASN A 1 104 ? 9.793 9.619 -6.931 1.00 88.44 104 ASN A C 1
ATOM 723 O O . ASN A 1 104 ? 9.937 9.834 -5.732 1.00 88.44 104 ASN A O 1
ATOM 727 N N . LEU A 1 105 ? 9.897 8.394 -7.457 1.00 93.81 105 LEU A N 1
ATOM 728 C CA . LEU A 1 105 ? 10.215 7.191 -6.685 1.00 93.81 105 LEU A CA 1
ATOM 729 C C . LEU A 1 105 ? 11.622 6.651 -6.949 1.00 93.81 105 LEU A C 1
ATOM 731 O O . LEU A 1 105 ? 12.005 5.669 -6.321 1.00 93.81 105 LEU A O 1
ATOM 735 N N . GLN A 1 106 ? 12.396 7.267 -7.849 1.00 94.06 106 GLN A N 1
ATOM 736 C CA . GLN A 1 106 ? 13.736 6.774 -8.193 1.00 94.06 106 GLN A CA 1
ATOM 737 C C . GLN A 1 106 ? 14.667 6.764 -6.979 1.00 94.06 106 GLN A C 1
ATOM 739 O O . GLN A 1 106 ? 15.352 5.771 -6.754 1.00 94.06 106 GLN A O 1
ATOM 744 N N . ASP A 1 107 ? 14.639 7.823 -6.167 1.00 94.88 107 ASP A N 1
ATOM 745 C CA . ASP A 1 107 ? 15.470 7.914 -4.963 1.00 94.88 107 ASP A CA 1
ATOM 746 C C . ASP A 1 107 ? 15.056 6.864 -3.919 1.00 94.88 107 ASP A C 1
ATOM 748 O O . ASP A 1 107 ? 15.910 6.148 -3.399 1.00 94.88 107 ASP A O 1
ATOM 752 N N . LEU A 1 108 ? 13.745 6.688 -3.695 1.00 94.62 108 LEU A N 1
ATOM 753 C CA . LEU A 1 108 ? 13.220 5.665 -2.782 1.00 94.62 108 LEU A CA 1
ATOM 754 C C . LEU A 1 108 ? 13.612 4.252 -3.240 1.00 94.62 108 LEU A C 1
ATOM 756 O O . LEU A 1 108 ? 14.038 3.437 -2.429 1.00 94.62 108 LEU A O 1
ATOM 760 N N . GLY A 1 109 ? 13.508 3.959 -4.539 1.00 94.88 109 GLY A N 1
ATOM 761 C CA . GLY A 1 109 ? 13.927 2.673 -5.098 1.00 94.88 109 GLY A CA 1
ATOM 762 C C . GLY A 1 109 ? 15.438 2.455 -5.078 1.00 94.88 109 GLY A C 1
ATOM 763 O O . GLY A 1 109 ? 15.884 1.320 -4.954 1.00 94.88 109 GLY A O 1
ATOM 764 N N . ALA A 1 110 ? 16.240 3.516 -5.173 1.00 94.94 110 ALA A N 1
ATOM 765 C CA . ALA A 1 110 ? 17.692 3.415 -5.057 1.00 94.94 110 ALA A CA 1
ATOM 766 C C . ALA A 1 110 ? 18.137 3.144 -3.611 1.00 94.94 110 ALA A C 1
ATOM 768 O O . ALA A 1 110 ? 19.089 2.393 -3.396 1.00 94.94 110 ALA A O 1
ATOM 769 N N . GLU A 1 111 ? 17.459 3.745 -2.631 1.00 95.94 111 GLU A N 1
ATOM 770 C CA . GLU A 1 111 ? 17.752 3.563 -1.206 1.00 95.94 111 GLU A CA 1
ATOM 771 C C . GLU A 1 111 ? 17.188 2.241 -0.658 1.00 95.94 111 GLU A C 1
ATOM 773 O O . GLU A 1 111 ? 17.859 1.566 0.124 1.00 95.94 111 GLU A O 1
ATOM 778 N N . TYR A 1 112 ? 16.012 1.821 -1.138 1.00 95.56 112 TYR A N 1
ATOM 779 C CA . TYR A 1 112 ? 15.287 0.625 -0.692 1.00 95.56 112 TYR A CA 1
ATOM 780 C C . TYR A 1 112 ? 14.930 -0.310 -1.867 1.00 95.56 112 TYR A C 1
ATOM 782 O O . TYR A 1 112 ? 13.749 -0.527 -2.151 1.00 95.56 112 TYR A O 1
ATOM 790 N N . PRO A 1 113 ? 15.914 -0.911 -2.562 1.00 92.88 113 PRO A N 1
ATOM 791 C CA . PRO A 1 113 ? 15.685 -1.637 -3.819 1.00 92.88 113 PRO A CA 1
ATOM 792 C C . PRO A 1 113 ? 14.720 -2.823 -3.704 1.00 92.88 113 PRO A C 1
ATOM 794 O O . PRO A 1 113 ? 13.981 -3.104 -4.648 1.00 92.88 113 PRO A O 1
ATOM 797 N N . ASP A 1 114 ? 14.673 -3.481 -2.546 1.00 92.31 114 ASP A N 1
ATOM 798 C CA . ASP A 1 114 ? 13.821 -4.654 -2.336 1.00 92.31 114 ASP A CA 1
ATOM 799 C C . ASP A 1 114 ? 12.435 -4.306 -1.759 1.00 92.31 114 ASP A C 1
ATOM 801 O O . ASP A 1 114 ? 11.468 -5.042 -1.994 1.00 92.31 114 ASP A O 1
ATOM 805 N N . GLU A 1 115 ? 12.327 -3.167 -1.061 1.00 94.50 115 GLU A N 1
ATOM 806 C CA . GLU A 1 115 ? 11.188 -2.802 -0.202 1.00 94.50 115 GLU A CA 1
ATOM 807 C C . GLU A 1 115 ? 10.396 -1.580 -0.689 1.00 94.50 115 GLU A C 1
ATOM 809 O O . GLU A 1 115 ? 9.285 -1.347 -0.212 1.00 94.50 115 GLU A O 1
ATOM 814 N N . TRP A 1 116 ? 10.902 -0.810 -1.659 1.00 96.19 116 TRP A N 1
ATOM 815 C CA . TRP A 1 116 ? 10.297 0.468 -2.058 1.00 96.19 116 TRP A CA 1
ATOM 816 C C . TRP A 1 116 ? 8.818 0.362 -2.459 1.00 96.19 116 TRP A C 1
ATOM 818 O O . TRP A 1 116 ? 8.058 1.289 -2.196 1.00 96.19 116 TRP A O 1
ATOM 828 N N . ILE A 1 117 ? 8.383 -0.756 -3.059 1.00 96.94 117 ILE A N 1
ATOM 829 C CA . ILE A 1 117 ? 6.969 -0.978 -3.415 1.00 96.94 117 ILE A CA 1
ATOM 830 C C . ILE A 1 117 ? 6.111 -1.065 -2.150 1.00 96.94 117 ILE A C 1
ATOM 832 O O . ILE A 1 117 ? 5.051 -0.443 -2.083 1.00 96.94 117 ILE A O 1
ATOM 836 N N . ALA A 1 118 ? 6.571 -1.817 -1.147 1.00 97.69 118 ALA A N 1
ATOM 837 C CA . ALA A 1 118 ? 5.855 -1.999 0.110 1.00 97.69 118 ALA A CA 1
ATOM 838 C C . ALA A 1 118 ? 5.800 -0.681 0.888 1.00 97.69 118 ALA A C 1
ATOM 840 O O . ALA A 1 118 ? 4.714 -0.254 1.275 1.00 97.69 118 ALA A O 1
ATOM 841 N N . LEU A 1 119 ? 6.937 0.017 1.003 1.00 97.06 119 LEU A N 1
ATOM 842 C CA . LEU A 1 119 ? 7.018 1.350 1.608 1.00 97.06 119 LEU A CA 1
ATOM 843 C C . LEU A 1 119 ? 6.076 2.333 0.906 1.00 97.06 119 LEU A C 1
ATOM 845 O O . LEU A 1 119 ? 5.331 3.065 1.555 1.00 97.06 119 LEU A O 1
ATOM 849 N N . TRP A 1 120 ? 6.050 2.319 -0.429 1.00 97.12 120 TRP A N 1
ATOM 850 C CA . TRP A 1 120 ? 5.182 3.200 -1.196 1.00 97.12 120 TRP A CA 1
ATOM 851 C C . TRP A 1 120 ? 3.698 2.903 -0.990 1.00 97.12 120 TRP A C 1
ATOM 853 O O . TRP A 1 120 ? 2.920 3.841 -0.819 1.00 97.12 120 TRP A O 1
ATOM 863 N N . ILE A 1 121 ? 3.289 1.633 -0.990 1.00 97.25 121 ILE A N 1
ATOM 864 C CA . ILE A 1 121 ? 1.893 1.235 -0.752 1.00 97.25 121 ILE A CA 1
ATOM 865 C C . ILE A 1 121 ? 1.472 1.577 0.675 1.00 97.25 121 ILE A C 1
ATOM 867 O O . ILE A 1 121 ? 0.396 2.152 0.856 1.00 97.25 121 ILE A O 1
ATOM 871 N N . ASP A 1 122 ? 2.319 1.282 1.659 1.00 97.81 122 ASP A N 1
ATOM 872 C CA . ASP A 1 122 ? 2.083 1.621 3.058 1.00 97.81 122 ASP A CA 1
ATOM 873 C C . ASP A 1 122 ? 1.863 3.131 3.206 1.00 97.81 122 ASP A C 1
ATOM 875 O O . ASP A 1 122 ? 0.767 3.568 3.564 1.00 97.81 122 ASP A O 1
ATOM 879 N N . GLY A 1 123 ? 2.859 3.934 2.828 1.00 96.12 123 GLY A N 1
ATOM 880 C CA . GLY A 1 123 ? 2.775 5.392 2.795 1.00 96.12 123 GLY A CA 1
ATOM 881 C C . GLY A 1 123 ? 2.620 6.079 4.154 1.00 96.12 123 GLY A C 1
ATOM 882 O O . GLY A 1 123 ? 2.380 7.287 4.180 1.00 96.12 123 GLY A O 1
ATOM 883 N N . THR A 1 124 ? 2.706 5.341 5.261 1.00 95.81 124 THR A N 1
ATOM 884 C CA . THR A 1 124 ? 2.651 5.873 6.632 1.00 95.81 124 THR A CA 1
ATOM 885 C C . THR A 1 124 ? 4.021 5.888 7.309 1.00 95.81 124 THR A C 1
ATOM 887 O O . THR A 1 124 ? 4.172 6.446 8.398 1.00 95.81 124 THR A O 1
ATOM 890 N N . THR A 1 125 ? 5.033 5.303 6.663 1.00 94.75 125 THR A N 1
ATOM 891 C CA . THR A 1 125 ? 6.379 5.181 7.218 1.00 94.75 125 THR A CA 1
ATOM 892 C C . THR A 1 125 ? 7.211 6.460 7.023 1.00 94.75 125 THR A C 1
ATOM 894 O O . THR A 1 125 ? 6.987 7.202 6.056 1.00 94.75 125 THR A O 1
ATOM 897 N N . PRO A 1 126 ? 8.204 6.727 7.898 1.00 95.81 126 PRO A N 1
ATOM 898 C CA . PRO A 1 126 ? 9.086 7.892 7.780 1.00 95.81 126 PRO A CA 1
ATOM 899 C C . PRO A 1 126 ? 9.825 7.988 6.438 1.00 95.81 126 PRO A C 1
ATOM 901 O O . PRO A 1 126 ? 10.088 9.086 5.959 1.00 95.81 126 PRO A O 1
ATOM 904 N N . GLU A 1 127 ? 10.125 6.856 5.802 1.00 94.31 127 GLU A N 1
ATOM 905 C CA . GLU A 1 127 ? 10.821 6.773 4.509 1.00 94.31 127 GLU A CA 1
ATOM 906 C C . GLU A 1 127 ? 10.002 7.385 3.365 1.00 94.31 127 GLU A C 1
ATOM 908 O O . GLU A 1 127 ? 10.553 7.790 2.344 1.00 94.31 127 GLU A O 1
ATOM 913 N N . THR A 1 128 ? 8.681 7.476 3.535 1.00 92.81 128 THR A N 1
ATOM 914 C CA . THR A 1 128 ? 7.781 8.103 2.558 1.00 92.81 128 THR A CA 1
ATOM 915 C C . THR A 1 128 ? 7.326 9.505 2.955 1.00 92.81 128 THR A C 1
ATOM 917 O O . THR A 1 128 ? 6.579 10.149 2.209 1.00 92.81 128 THR A O 1
ATOM 920 N N . GLU A 1 129 ? 7.788 10.015 4.100 1.00 92.94 129 GLU A N 1
ATOM 921 C CA . GLU A 1 129 ? 7.421 11.340 4.584 1.00 92.94 129 GLU A CA 1
ATOM 922 C C . GLU A 1 129 ? 7.944 12.429 3.634 1.00 92.94 129 GLU A C 1
ATOM 924 O O . GLU A 1 129 ? 9.128 12.518 3.319 1.00 92.94 129 GLU A O 1
ATOM 929 N N . GLY A 1 130 ? 7.037 13.286 3.160 1.00 89.38 130 GLY A N 1
ATOM 930 C CA . GLY A 1 130 ? 7.378 14.389 2.259 1.00 89.38 130 GLY A CA 1
ATOM 931 C C . GLY A 1 130 ? 7.508 14.012 0.779 1.00 89.38 130 GLY A C 1
ATOM 932 O O . GLY A 1 130 ? 7.683 14.915 -0.041 1.00 89.38 130 GLY A O 1
ATOM 933 N N . LEU A 1 131 ? 7.361 12.734 0.411 1.00 91.88 131 LEU A N 1
ATOM 934 C CA . LEU A 1 131 ? 7.253 12.333 -0.993 1.00 91.88 131 LEU A CA 1
ATOM 935 C C . LEU A 1 131 ? 5.895 12.753 -1.572 1.00 91.88 131 LEU A C 1
ATOM 937 O O . LEU A 1 131 ? 4.844 12.557 -0.957 1.00 91.88 131 LEU A O 1
ATOM 941 N N . ASP A 1 132 ? 5.899 13.306 -2.787 1.00 92.44 132 ASP A N 1
ATOM 942 C CA . ASP A 1 132 ? 4.656 13.600 -3.502 1.00 92.44 132 ASP A CA 1
ATOM 943 C C . ASP A 1 132 ? 4.013 12.299 -3.988 1.00 92.44 132 ASP A C 1
ATOM 945 O O . ASP A 1 132 ? 4.533 11.630 -4.882 1.00 92.44 132 ASP A O 1
ATOM 949 N N . ARG A 1 133 ? 2.862 11.954 -3.401 1.00 91.75 133 ARG A N 1
ATOM 950 C CA . ARG A 1 133 ? 2.099 10.742 -3.723 1.00 91.75 133 ARG A CA 1
ATOM 951 C C . ARG A 1 133 ? 1.241 10.848 -4.973 1.00 91.75 133 ARG A C 1
ATOM 953 O O . ARG A 1 133 ? 0.616 9.859 -5.347 1.00 91.75 133 ARG A O 1
ATOM 960 N N . GLY A 1 134 ? 1.164 12.013 -5.621 1.00 88.62 134 GLY A N 1
ATOM 961 C CA . GLY A 1 134 ? 0.401 12.176 -6.863 1.00 88.62 134 GLY A CA 1
ATOM 962 C C . GLY A 1 134 ? -1.078 11.790 -6.723 1.00 88.62 134 GLY A C 1
ATOM 963 O O . GLY A 1 134 ? -1.707 11.358 -7.686 1.00 88.62 134 GLY A O 1
ATOM 964 N N . GLY A 1 135 ? -1.628 11.8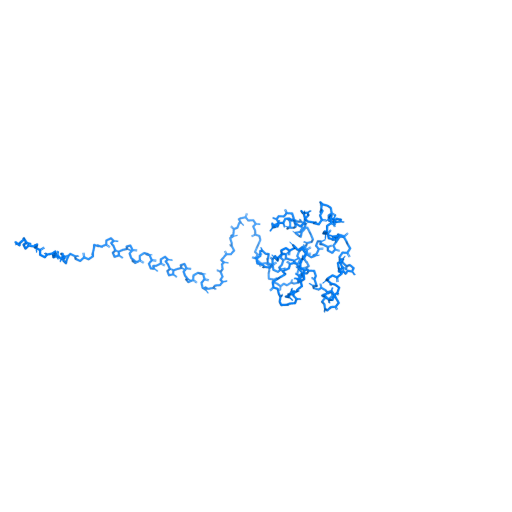92 -5.508 1.00 90.31 135 GLY A N 1
ATOM 965 C CA . GLY A 1 135 ? -2.989 11.465 -5.177 1.00 90.31 135 GLY A CA 1
ATOM 966 C C . GLY A 1 135 ? -3.149 9.990 -4.784 1.00 90.31 135 GLY A C 1
ATOM 967 O O . GLY A 1 135 ? -4.265 9.598 -4.447 1.00 90.31 135 GLY A O 1
ATOM 968 N N . MET A 1 136 ? -2.085 9.178 -4.776 1.00 94.56 136 MET A N 1
ATOM 969 C CA . MET A 1 136 ? -2.130 7.820 -4.226 1.00 94.56 136 MET A CA 1
ATOM 970 C C . MET A 1 136 ? -2.285 7.877 -2.695 1.00 94.56 136 MET A C 1
ATOM 972 O O . MET A 1 136 ? -1.427 8.445 -2.011 1.00 94.56 136 MET A O 1
ATOM 976 N N . PRO A 1 137 ? -3.353 7.302 -2.118 1.00 95.00 137 PRO A N 1
ATOM 977 C CA . PRO A 1 137 ? -3.522 7.279 -0.669 1.00 95.00 137 PRO A CA 1
ATOM 978 C C . PRO A 1 137 ? -2.484 6.366 -0.005 1.00 95.00 137 PRO A C 1
ATOM 980 O O . PRO A 1 137 ? -1.880 5.515 -0.658 1.00 95.00 137 PRO A O 1
ATOM 983 N N . ALA A 1 138 ? -2.263 6.567 1.290 1.00 96.44 138 ALA A N 1
ATOM 984 C CA . ALA A 1 138 ? -1.535 5.626 2.134 1.00 96.44 138 ALA A CA 1
ATOM 985 C C . ALA A 1 138 ? -2.465 4.462 2.516 1.00 96.44 138 ALA A C 1
ATOM 987 O O . ALA A 1 138 ? -3.645 4.683 2.821 1.00 96.44 138 ALA A O 1
ATOM 988 N N . PHE A 1 139 ? -1.952 3.234 2.481 1.00 96.94 139 PHE A N 1
ATOM 989 C CA . PHE A 1 139 ? -2.714 2.031 2.817 1.00 96.94 139 PHE A CA 1
ATOM 990 C C . PHE A 1 139 ? -2.244 1.340 4.102 1.00 96.94 139 PHE A C 1
ATOM 992 O O . PHE A 1 139 ? -2.922 0.409 4.527 1.00 96.94 139 PHE A O 1
ATOM 999 N N . GLY A 1 140 ? -1.177 1.806 4.758 1.00 95.12 140 GLY A N 1
ATOM 1000 C CA . GLY A 1 140 ? -0.653 1.210 5.999 1.00 95.12 140 GLY A CA 1
ATOM 1001 C C . GLY A 1 140 ? -1.660 1.177 7.158 1.00 95.12 140 GLY A C 1
ATOM 1002 O O . GLY A 1 140 ? -1.666 0.251 7.959 1.00 95.12 140 GLY A O 1
ATOM 1003 N N . ASP A 1 141 ? -2.605 2.123 7.198 1.00 94.19 141 ASP A N 1
ATOM 1004 C CA . ASP A 1 141 ? -3.697 2.121 8.188 1.00 94.19 141 ASP A CA 1
ATOM 1005 C C . ASP A 1 141 ? -4.858 1.166 7.831 1.00 94.19 141 ASP A C 1
ATOM 1007 O O . ASP A 1 141 ? -5.756 0.931 8.644 1.00 94.19 141 ASP A O 1
ATOM 1011 N N . GLN A 1 142 ? -4.893 0.656 6.596 1.00 94.81 142 GLN A N 1
ATOM 1012 C CA . GLN A 1 142 ? -5.989 -0.156 6.050 1.00 94.81 142 GLN A CA 1
ATOM 1013 C C . GLN A 1 142 ? -5.593 -1.615 5.812 1.00 94.81 142 GLN A C 1
ATOM 1015 O O . GLN A 1 142 ? -6.457 -2.492 5.843 1.00 94.81 142 GLN A O 1
ATOM 1020 N N . LEU A 1 143 ? -4.316 -1.863 5.539 1.00 94.88 143 LEU A N 1
ATOM 1021 C CA . LEU A 1 143 ? -3.763 -3.160 5.183 1.00 94.88 143 LEU A CA 1
ATOM 1022 C C . LEU A 1 143 ? -2.694 -3.554 6.198 1.00 94.88 143 LEU A C 1
ATOM 1024 O O . LEU A 1 143 ? -1.880 -2.729 6.599 1.00 94.88 143 LEU A O 1
ATOM 1028 N N . SER A 1 144 ? -2.679 -4.825 6.597 1.00 95.75 144 SER A N 1
ATOM 1029 C CA . SER A 1 144 ? -1.571 -5.360 7.386 1.00 95.75 144 SER A CA 1
ATOM 1030 C C . SER A 1 144 ? -0.300 -5.477 6.532 1.00 95.75 144 SER A C 1
ATOM 1032 O O . SER A 1 144 ? -0.401 -5.582 5.304 1.00 95.75 144 SER A O 1
ATOM 1034 N N . PRO A 1 145 ? 0.892 -5.535 7.150 1.00 95.50 145 PRO A N 1
ATOM 1035 C CA . PRO A 1 145 ? 2.143 -5.748 6.422 1.00 95.50 145 PRO A CA 1
ATOM 1036 C C . PRO A 1 145 ? 2.097 -6.972 5.497 1.00 95.50 145 PRO A C 1
ATOM 1038 O O . PRO A 1 145 ? 2.479 -6.889 4.336 1.00 95.50 145 PRO A O 1
ATOM 1041 N N . GLU A 1 146 ? 1.507 -8.080 5.950 1.00 94.75 146 GLU A N 1
ATOM 1042 C CA . GLU A 1 146 ? 1.389 -9.309 5.157 1.00 94.75 146 GLU A CA 1
ATOM 1043 C C . GLU A 1 146 ? 0.459 -9.140 3.944 1.00 94.75 146 GLU A C 1
ATOM 1045 O O . GLU A 1 146 ? 0.654 -9.771 2.904 1.00 94.75 146 GLU A O 1
ATOM 1050 N N . GLN A 1 147 ? -0.566 -8.291 4.060 1.00 96.25 147 GLN A N 1
ATOM 1051 C CA . GLN A 1 147 ? -1.439 -7.952 2.935 1.00 96.25 147 GLN A CA 1
ATOM 1052 C C . GLN A 1 147 ? -0.705 -7.082 1.915 1.00 96.25 147 GLN A C 1
ATOM 1054 O O . GLN A 1 147 ? -0.871 -7.288 0.712 1.00 96.25 147 GLN A O 1
ATOM 1059 N N . ILE A 1 148 ? 0.115 -6.137 2.380 1.00 96.94 148 ILE A N 1
ATOM 1060 C CA . ILE A 1 148 ? 0.967 -5.317 1.514 1.00 96.94 148 ILE A CA 1
ATOM 1061 C C . ILE A 1 148 ? 1.976 -6.209 0.785 1.00 96.94 148 ILE A C 1
ATOM 1063 O O . ILE A 1 148 ? 2.083 -6.104 -0.435 1.00 96.94 148 ILE A O 1
ATOM 1067 N N . ASP A 1 149 ? 2.622 -7.148 1.474 1.00 96.50 149 ASP A N 1
ATOM 1068 C CA . ASP A 1 149 ? 3.560 -8.101 0.868 1.00 96.50 149 ASP A CA 1
ATOM 1069 C C . ASP A 1 149 ? 2.900 -8.961 -0.218 1.00 96.50 149 ASP A C 1
ATOM 1071 O O . ASP A 1 149 ? 3.473 -9.159 -1.291 1.00 96.50 149 ASP A O 1
ATOM 1075 N N . ALA A 1 150 ? 1.669 -9.429 0.012 1.00 97.00 150 ALA A N 1
ATOM 1076 C CA . ALA A 1 150 ? 0.904 -10.161 -0.998 1.00 97.00 150 ALA A CA 1
ATOM 1077 C C . ALA A 1 150 ? 0.612 -9.297 -2.233 1.00 97.00 150 ALA A C 1
ATOM 1079 O O . ALA A 1 150 ? 0.773 -9.763 -3.363 1.00 97.00 150 ALA A O 1
ATOM 1080 N N . ILE A 1 151 ? 0.235 -8.027 -2.041 1.00 97.31 151 ILE A N 1
ATOM 1081 C CA . ILE A 1 151 ? 0.061 -7.075 -3.147 1.00 97.31 151 ILE A CA 1
ATOM 1082 C C . ILE A 1 151 ? 1.386 -6.863 -3.882 1.00 97.31 151 ILE A C 1
ATOM 1084 O O . ILE A 1 151 ? 1.402 -6.909 -5.109 1.00 97.31 151 ILE A O 1
ATOM 1088 N N . VAL A 1 152 ? 2.501 -6.675 -3.172 1.00 97.31 152 VAL A N 1
ATOM 1089 C CA . VAL A 1 152 ? 3.827 -6.509 -3.787 1.00 97.31 152 VAL A CA 1
ATOM 1090 C C . VAL A 1 152 ? 4.198 -7.730 -4.625 1.00 97.31 152 VAL A C 1
ATOM 1092 O O . VAL A 1 152 ? 4.662 -7.565 -5.752 1.00 97.31 152 VAL A O 1
ATOM 1095 N N . ALA A 1 153 ? 3.961 -8.943 -4.122 1.00 97.00 153 ALA A N 1
ATOM 1096 C CA . ALA A 1 153 ? 4.215 -10.177 -4.861 1.00 97.00 153 ALA A CA 1
ATOM 1097 C C . ALA A 1 153 ? 3.402 -10.246 -6.161 1.00 97.00 153 ALA A C 1
ATOM 1099 O O . ALA A 1 153 ? 3.948 -10.586 -7.211 1.00 97.00 153 ALA A O 1
ATOM 1100 N N . PHE A 1 154 ? 2.124 -9.859 -6.117 1.00 97.25 154 PHE A N 1
ATOM 1101 C CA . PHE A 1 154 ? 1.297 -9.748 -7.317 1.00 97.25 154 PHE A CA 1
ATOM 1102 C C . PHE A 1 154 ? 1.835 -8.697 -8.293 1.00 97.25 154 PHE A C 1
ATOM 1104 O O . PHE A 1 154 ? 2.035 -9.004 -9.465 1.00 97.25 154 PHE A O 1
ATOM 1111 N N . LEU A 1 155 ? 2.130 -7.483 -7.824 1.00 96.50 155 LEU A N 1
ATOM 1112 C CA . LEU A 1 155 ? 2.619 -6.398 -8.679 1.00 96.50 155 LEU A CA 1
ATOM 1113 C C . LEU A 1 155 ? 3.959 -6.732 -9.344 1.00 96.50 155 LEU A C 1
ATOM 1115 O O . LEU A 1 155 ? 4.155 -6.404 -10.507 1.00 96.50 155 LEU A O 1
ATOM 1119 N N . LYS A 1 156 ? 4.861 -7.432 -8.647 1.00 95.62 156 LYS A N 1
ATOM 1120 C CA . LYS A 1 156 ? 6.128 -7.913 -9.223 1.00 95.62 156 LYS A CA 1
ATOM 1121 C C . LYS A 1 156 ? 5.933 -9.016 -10.278 1.00 95.62 156 LYS A C 1
ATOM 1123 O O . LYS A 1 156 ? 6.877 -9.324 -10.999 1.00 95.62 156 LYS A O 1
ATOM 1128 N N . SER A 1 157 ? 4.747 -9.620 -10.370 1.00 95.38 157 SER A N 1
ATOM 1129 C CA . SER A 1 157 ? 4.421 -10.627 -11.392 1.00 95.38 157 SER A CA 1
ATOM 1130 C C . SER A 1 157 ? 3.829 -10.045 -12.684 1.00 95.38 157 SER A C 1
ATOM 1132 O O . SER A 1 157 ? 3.664 -10.795 -13.648 1.00 95.38 157 SER A O 1
ATOM 1134 N N . LEU A 1 158 ? 3.515 -8.741 -12.695 1.00 92.81 158 LEU A N 1
ATOM 1135 C CA . LEU A 1 158 ? 2.951 -8.002 -13.832 1.00 92.81 158 LEU A CA 1
ATOM 1136 C C . LEU A 1 158 ? 4.028 -7.523 -14.815 1.00 92.81 158 LEU A C 1
ATOM 1138 O O . LEU A 1 158 ? 3.835 -7.753 -16.030 1.00 92.81 158 LEU A O 1
#

Radius of gyration: 27.05 Å; chains: 1; bounding box: 63×59×70 Å

pLDDT: mean 86.24, std 15.52, range [39.44, 97.81]

Secondary structure (DSSP, 8-state):
---PPP-PPP--PPPHHHHHHHHHHHHHHHHHHHHHHTS-PPP---TT-PPPPPSS--PPPHHHHHHHHHHSSS-HHHHH-TTSS-BTTBPP-TTGGGS-SSGGGHHHHHHSTTTHHHHHHH--SGGGTT---TTPPP-TTTS-HHHHHHHHHHHTT-

Sequence (158 aa):
MTIHTPIGTRSRGLPPWAIGLTVFVFLVGGVYLASNLAGENPAFAIPGASAPVASGGVEADPAVGEALVAQTQPQCSSCHGADFTGQASFPSLLGVADGPVSENLQDLGAEYPDEWIALWIDGTTPETEGLDRGGMPAFGDQLSPEQIDAIVAFLKSL

Foldseek 3Di:
DDDDDDDDDDPPDDDPVVVVVVVVCCVVVVVVVCCVVVPDDPPPCPPPDDDPDPPDPPQQALVLLVVLLCVDVVRPCVQCNPQQCGDDPGHRLPPCLVHDRDPLCRVVCVVPVPCSQLCLQQCPDPSNPPRDNVPRDHCVVPDPSSNSSNNVSNSSVD